Protein AF-Q78YZ6-2-F1 (afdb_monomer_lite)

Foldseek 3Di:
DVVVVVVVVVVVVVVVVVVVVVVVVVVVVVVVVVVVVVVVVVVVVVVVVVVVVVVVVVVVVVVVVLVPDPVNVPPPPPPPDD

Structure (mmCIF, N/CA/C/O backbone):
data_AF-Q78YZ6-2-F1
#
_entry.id   AF-Q78YZ6-2-F1
#
loop_
_atom_site.group_PDB
_atom_site.id
_atom_site.type_symbol
_atom_site.label_atom_id
_atom_site.label_alt_id
_atom_site.label_comp_id
_atom_site.label_asym_id
_atom_site.label_entity_id
_atom_site.label_seq_id
_atom_site.pdbx_PDB_ins_code
_atom_site.Cartn_x
_atom_site.Cartn_y
_atom_site.Cartn_z
_atom_site.occupancy
_atom_site.B_iso_or_equiv
_atom_site.auth_seq_id
_atom_site.auth_comp_id
_atom_site.auth_asym_id
_atom_site.auth_atom_id
_atom_site.pdbx_PDB_model_num
ATOM 1 N N . MET A 1 1 ? -38.525 -7.325 47.564 1.00 60.69 1 MET A N 1
ATOM 2 C CA . MET A 1 1 ? -37.684 -6.170 47.191 1.00 60.69 1 MET A CA 1
ATOM 3 C C . MET A 1 1 ? -36.377 -6.637 46.561 1.00 60.69 1 MET A C 1
ATOM 5 O O . MET A 1 1 ? -36.145 -6.242 45.439 1.00 60.69 1 MET A O 1
ATOM 9 N N . MET A 1 2 ? -35.640 -7.586 47.159 1.00 71.88 2 MET A N 1
ATOM 10 C CA . MET A 1 2 ? -34.388 -8.127 46.583 1.00 71.88 2 MET A CA 1
ATOM 11 C C . MET A 1 2 ? -34.490 -8.710 45.155 1.00 71.88 2 MET A C 1
ATOM 13 O O . MET A 1 2 ? -33.531 -8.601 44.407 1.00 71.88 2 MET A O 1
ATOM 17 N N . ASN A 1 3 ? -35.625 -9.297 44.748 1.00 75.00 3 ASN A N 1
ATOM 18 C CA . ASN A 1 3 ? -35.739 -9.876 43.397 1.00 75.00 3 ASN A CA 1
ATOM 19 C C . ASN A 1 3 ? -35.724 -8.818 42.282 1.00 75.00 3 ASN A C 1
ATOM 21 O O . ASN A 1 3 ? -35.106 -9.044 41.256 1.00 75.00 3 ASN A O 1
ATOM 25 N N . ALA A 1 4 ? -36.361 -7.661 42.497 1.00 78.56 4 ALA A N 1
ATOM 26 C CA . ALA A 1 4 ? -36.429 -6.617 41.473 1.00 78.56 4 ALA A CA 1
ATOM 27 C C . ALA A 1 4 ? -35.059 -5.965 41.228 1.00 78.56 4 ALA A C 1
ATOM 29 O O . ALA A 1 4 ? -34.741 -5.619 40.095 1.00 78.56 4 ALA A O 1
ATOM 30 N N . ASP A 1 5 ? -34.250 -5.833 42.284 1.00 80.12 5 ASP A N 1
ATOM 31 C CA . ASP A 1 5 ? -32.890 -5.303 42.178 1.00 80.12 5 ASP A CA 1
ATOM 32 C C . ASP A 1 5 ? -31.975 -6.279 41.419 1.00 80.12 5 ASP A C 1
ATOM 34 O O . ASP A 1 5 ? -31.185 -5.849 40.584 1.00 80.12 5 ASP A O 1
ATOM 38 N N . MET A 1 6 ? -32.116 -7.592 41.654 1.00 82.12 6 MET A N 1
ATOM 39 C CA . MET A 1 6 ? -31.371 -8.618 40.909 1.00 82.12 6 MET A CA 1
ATOM 40 C C . MET A 1 6 ? -31.746 -8.636 39.423 1.00 82.12 6 MET A C 1
ATOM 42 O O . MET A 1 6 ? -30.852 -8.605 38.583 1.00 82.12 6 MET A O 1
ATOM 46 N N . ASP A 1 7 ? -33.043 -8.602 39.095 1.00 84.44 7 ASP A N 1
ATOM 47 C CA . ASP A 1 7 ? -33.509 -8.582 37.701 1.00 84.44 7 ASP A CA 1
ATOM 48 C C . ASP A 1 7 ? -32.999 -7.336 36.944 1.00 84.44 7 ASP A C 1
ATOM 50 O O . ASP A 1 7 ? -32.665 -7.412 35.761 1.00 84.44 7 ASP A O 1
ATOM 54 N N . ALA A 1 8 ? -32.914 -6.183 37.621 1.00 85.44 8 ALA A N 1
ATOM 55 C CA . ALA A 1 8 ? -32.387 -4.950 37.036 1.00 85.44 8 ALA A CA 1
ATOM 56 C C . ALA A 1 8 ? -30.877 -5.030 36.756 1.00 85.44 8 ALA A C 1
ATOM 58 O O . ALA A 1 8 ? -30.435 -4.611 35.685 1.00 85.44 8 ALA A O 1
ATOM 59 N N . VAL A 1 9 ? -30.098 -5.594 37.686 1.00 87.31 9 VAL A N 1
ATOM 60 C CA . VAL A 1 9 ? -28.649 -5.800 37.517 1.00 87.31 9 VAL A CA 1
ATOM 61 C C . VAL A 1 9 ? -28.365 -6.806 36.401 1.00 87.31 9 VAL A C 1
ATOM 63 O O . VAL A 1 9 ? -27.475 -6.579 35.583 1.00 87.31 9 VAL A O 1
ATOM 66 N N . ASP A 1 10 ? -29.132 -7.894 36.315 1.00 89.62 10 ASP A N 1
ATOM 67 C CA . ASP A 1 10 ? -28.985 -8.880 35.241 1.00 89.62 10 ASP A CA 1
ATOM 68 C C . ASP A 1 10 ? -29.316 -8.277 33.865 1.00 89.62 10 ASP A C 1
ATOM 70 O O . ASP A 1 10 ? -28.605 -8.539 32.891 1.00 89.62 10 ASP A O 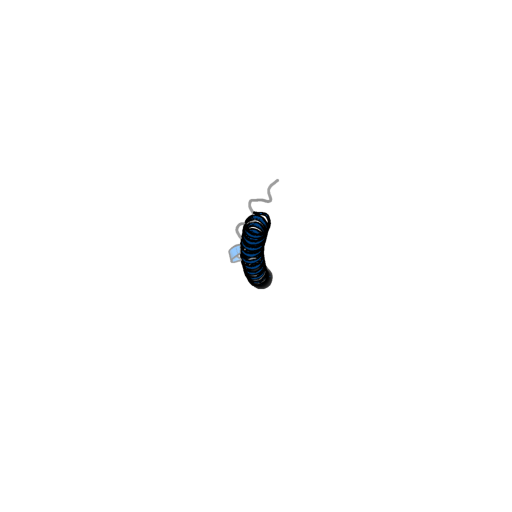1
ATOM 74 N N . ALA A 1 11 ? -30.334 -7.411 33.784 1.00 88.62 11 ALA A N 1
ATOM 75 C CA . ALA A 1 11 ? -30.667 -6.686 32.559 1.00 88.62 11 ALA A CA 1
ATOM 76 C C . ALA A 1 11 ? -29.567 -5.692 32.141 1.00 88.62 11 ALA A C 1
ATOM 78 O O . ALA A 1 11 ? -29.222 -5.627 30.961 1.00 88.62 11 ALA A O 1
ATOM 79 N N . GLU A 1 12 ? -28.988 -4.943 33.084 1.00 90.38 12 GLU A N 1
ATOM 80 C CA . GLU A 1 12 ? -27.870 -4.026 32.811 1.00 90.38 12 GLU A CA 1
ATOM 81 C C . GLU A 1 12 ? -26.626 -4.787 32.327 1.00 90.38 12 GLU A C 1
ATOM 83 O O . GLU A 1 12 ? -26.051 -4.442 31.292 1.00 90.38 12 GLU A O 1
ATOM 88 N N . ASN A 1 13 ? -26.279 -5.892 32.997 1.00 93.06 13 ASN A N 1
ATOM 89 C CA . ASN A 1 13 ? -25.182 -6.774 32.591 1.00 93.06 13 ASN A CA 1
ATOM 90 C C . ASN A 1 13 ? -25.403 -7.365 31.189 1.00 93.06 13 ASN A C 1
ATOM 92 O O . ASN A 1 13 ? -24.450 -7.516 30.421 1.00 93.06 13 ASN A O 1
ATOM 96 N N . GLN A 1 14 ? -26.647 -7.709 30.838 1.00 93.06 14 GLN A N 1
ATOM 97 C CA . GLN A 1 14 ? -26.977 -8.204 29.503 1.00 93.06 14 GLN A CA 1
ATOM 98 C C . GLN A 1 14 ? -26.768 -7.121 28.436 1.00 93.06 14 GLN A C 1
ATOM 100 O O . GLN A 1 14 ? -26.167 -7.404 27.399 1.00 93.06 14 GLN A O 1
ATOM 105 N N . VAL A 1 15 ? -27.207 -5.886 28.693 1.00 94.00 15 VAL A N 1
ATOM 106 C CA . VAL A 1 15 ? -27.003 -4.757 27.769 1.00 94.00 15 VAL A CA 1
ATOM 107 C C . VAL A 1 15 ? -25.512 -4.467 27.582 1.00 94.00 15 VAL A C 1
ATOM 109 O O . VAL A 1 15 ? -25.060 -4.311 26.446 1.00 94.00 15 VAL A O 1
ATOM 112 N N . GLU A 1 16 ? -24.725 -4.467 28.662 1.00 95.31 16 GLU A N 1
ATOM 113 C CA . GLU A 1 16 ? -23.270 -4.283 28.586 1.00 95.31 16 GLU A CA 1
ATOM 114 C C . GLU A 1 16 ? -22.603 -5.413 27.783 1.00 95.31 16 GLU A C 1
ATOM 116 O O . GL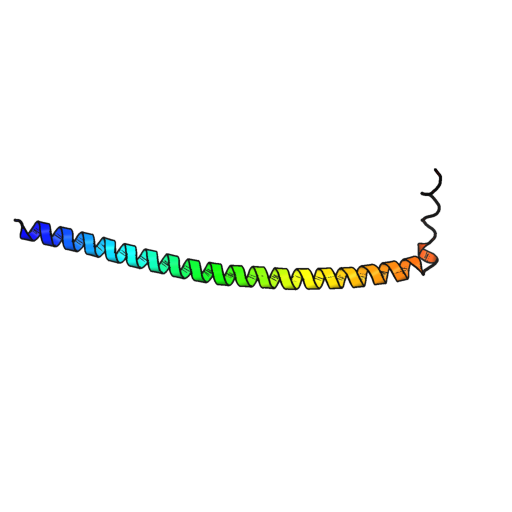U A 1 16 ? -21.714 -5.171 26.961 1.00 95.31 16 GLU A O 1
ATOM 121 N N . LEU A 1 17 ? -23.055 -6.659 27.963 1.00 95.06 17 LEU A N 1
ATOM 122 C CA . LEU A 1 17 ? -22.552 -7.805 27.207 1.00 95.06 17 LEU A CA 1
ATOM 123 C C . LEU A 1 17 ? -22.878 -7.696 25.709 1.00 95.06 17 LEU A C 1
ATOM 125 O O . LEU A 1 17 ? -22.024 -8.006 24.870 1.00 95.06 17 LEU A O 1
ATOM 129 N N . GLU A 1 18 ? -24.083 -7.251 25.361 1.00 96.25 18 GLU A N 1
ATOM 130 C CA . GLU A 1 18 ? -24.501 -7.013 23.977 1.00 96.25 18 GLU A CA 1
ATOM 131 C C . GLU A 1 18 ? -23.686 -5.882 23.335 1.00 96.25 18 GLU A C 1
ATOM 133 O O . GLU A 1 18 ? -23.176 -6.041 22.219 1.00 96.25 18 GLU A O 1
ATOM 138 N N . GLU A 1 19 ? -23.479 -4.774 24.050 1.00 97.00 19 GLU A N 1
ATOM 139 C CA . GLU A 1 19 ? -22.651 -3.659 23.587 1.00 97.00 19 GLU A CA 1
ATOM 140 C C . GLU A 1 19 ? -21.191 -4.085 23.398 1.00 97.00 19 GLU A C 1
ATOM 142 O O . GLU A 1 19 ? -20.598 -3.838 22.344 1.00 97.00 19 GLU A O 1
ATOM 147 N N . LYS A 1 20 ? -20.623 -4.807 24.366 1.00 97.50 20 LYS A N 1
ATOM 148 C CA . LYS A 1 20 ? -19.270 -5.362 24.269 1.00 97.50 20 LYS A CA 1
ATOM 149 C C . LYS A 1 20 ? -19.135 -6.299 23.073 1.00 97.50 20 LYS A C 1
ATOM 151 O O . LYS A 1 20 ? -18.154 -6.213 22.337 1.00 97.50 20 LYS A O 1
ATOM 156 N N . THR A 1 21 ? -20.119 -7.167 22.845 1.00 97.44 21 THR A N 1
ATOM 157 C CA . THR A 1 21 ? -20.135 -8.080 21.691 1.00 97.44 21 THR A CA 1
ATOM 158 C C . THR A 1 21 ? -20.180 -7.303 20.375 1.00 97.44 21 THR A C 1
ATOM 160 O O . THR A 1 21 ? -19.417 -7.597 19.452 1.00 97.44 21 THR A O 1
ATOM 163 N N . ARG A 1 22 ? -21.011 -6.257 20.295 1.00 98.25 22 ARG A N 1
ATOM 164 C CA . ARG A 1 22 ? -21.081 -5.362 19.132 1.00 98.25 22 ARG A CA 1
ATOM 165 C C . ARG A 1 22 ? -19.745 -4.664 18.869 1.00 98.25 22 ARG A C 1
ATOM 167 O O . ARG A 1 22 ? -19.308 -4.626 17.720 1.00 98.25 22 ARG A O 1
ATOM 174 N N . LEU A 1 23 ? -19.095 -4.133 19.904 1.00 98.44 23 LEU A N 1
ATOM 175 C CA . LEU A 1 23 ? -17.794 -3.469 19.784 1.00 98.44 23 LEU A CA 1
ATOM 176 C C . LEU A 1 23 ? -16.699 -4.440 19.332 1.00 98.44 23 LEU A C 1
ATOM 178 O O . LEU A 1 23 ? -15.903 -4.089 18.466 1.00 98.44 23 LEU A O 1
ATOM 182 N N . ILE A 1 24 ? -16.682 -5.670 19.857 1.00 98.31 24 ILE A N 1
ATOM 183 C CA . ILE A 1 24 ? -15.742 -6.710 19.414 1.00 98.31 24 ILE A CA 1
ATOM 184 C C . ILE A 1 24 ? -15.917 -6.987 17.917 1.00 98.31 24 ILE A C 1
ATOM 186 O O . ILE A 1 24 ? -14.927 -6.999 17.189 1.00 98.31 24 ILE A O 1
ATOM 190 N N . ASN A 1 25 ? -17.154 -7.138 17.436 1.00 98.38 25 ASN A N 1
ATOM 191 C CA . ASN A 1 25 ? -17.413 -7.367 16.011 1.00 98.38 25 ASN A CA 1
ATOM 192 C C . ASN A 1 25 ? -16.939 -6.196 15.138 1.00 98.38 25 ASN A C 1
ATOM 194 O O . ASN A 1 25 ? -16.295 -6.421 14.119 1.00 98.38 25 ASN A O 1
ATOM 198 N N . GLN A 1 26 ? -17.163 -4.950 15.570 1.00 98.50 26 GLN A N 1
ATOM 199 C CA . GLN A 1 26 ? -16.647 -3.774 14.860 1.00 98.50 26 GLN A CA 1
ATOM 200 C C . GLN A 1 26 ? -15.115 -3.746 14.813 1.00 98.50 26 GLN A C 1
ATOM 202 O O . GLN A 1 26 ? -14.531 -3.410 13.785 1.00 98.50 26 GLN A O 1
ATOM 207 N N . VAL A 1 27 ? -14.449 -4.113 15.911 1.00 98.38 27 VAL A N 1
ATOM 208 C CA . VAL A 1 27 ? -12.984 -4.208 15.947 1.00 98.38 27 VAL A CA 1
ATOM 209 C C . VAL A 1 27 ? -12.485 -5.288 14.986 1.00 98.38 27 VAL A C 1
ATOM 211 O O . VAL A 1 27 ? -11.523 -5.034 14.266 1.00 98.38 27 VAL A O 1
ATOM 214 N N . LEU A 1 28 ? -13.144 -6.448 14.920 1.00 98.50 28 LEU A N 1
ATOM 215 C CA . LEU A 1 28 ? -12.784 -7.524 13.990 1.00 98.50 28 LEU A CA 1
ATOM 216 C C . LEU A 1 28 ? -12.951 -7.101 12.520 1.00 98.50 28 LEU A C 1
ATOM 218 O O . LEU A 1 28 ? -12.069 -7.355 11.702 1.00 98.50 28 LEU A O 1
ATOM 222 N N . GLU A 1 29 ? -14.036 -6.401 12.184 1.00 98.56 29 GLU A N 1
ATOM 223 C CA . GLU A 1 29 ? -14.257 -5.856 10.836 1.00 98.56 29 GLU A CA 1
ATOM 224 C C . GLU A 1 29 ? -13.186 -4.824 10.446 1.00 98.56 29 GLU A C 1
ATOM 226 O O . GLU A 1 29 ? -12.662 -4.839 9.327 1.00 98.56 29 GLU A O 1
ATOM 231 N N . LEU A 1 30 ? -12.821 -3.938 11.378 1.00 98.62 30 LEU A N 1
ATOM 232 C CA . LEU A 1 30 ? -11.765 -2.948 11.167 1.00 98.62 30 LEU A CA 1
ATOM 233 C C . LEU A 1 30 ? -10.387 -3.597 11.029 1.00 98.62 30 LEU A C 1
ATOM 235 O O . LEU A 1 30 ? -9.602 -3.163 10.186 1.00 98.62 30 LEU A O 1
ATOM 239 N N . GLN A 1 31 ? -10.095 -4.634 11.818 1.00 98.62 31 GLN A N 1
ATOM 240 C CA . GLN A 1 31 ? -8.863 -5.413 11.693 1.00 98.62 31 GLN A CA 1
ATOM 241 C C . GLN A 1 31 ? -8.758 -6.046 10.305 1.00 98.62 31 GLN A C 1
ATOM 243 O O . GLN A 1 31 ? -7.751 -5.845 9.631 1.00 98.62 31 GLN A O 1
ATOM 248 N N . HIS A 1 32 ? -9.821 -6.699 9.834 1.00 98.25 32 HIS A N 1
ATOM 249 C CA . HIS A 1 32 ? -9.846 -7.283 8.494 1.00 98.25 32 HIS A CA 1
ATOM 250 C C . HIS A 1 32 ? -9.664 -6.224 7.393 1.00 98.25 32 HIS A C 1
ATOM 252 O O . HIS A 1 32 ? -8.862 -6.393 6.477 1.00 98.25 32 HIS A O 1
ATOM 258 N N . THR A 1 33 ? -10.336 -5.076 7.522 1.00 98.56 33 THR A N 1
ATOM 259 C CA . THR A 1 33 ? -10.189 -3.957 6.576 1.00 98.56 33 THR A CA 1
ATOM 260 C C . THR A 1 33 ? -8.756 -3.413 6.547 1.00 98.56 33 THR A C 1
ATOM 262 O O . THR A 1 33 ? -8.240 -3.058 5.485 1.00 98.56 33 THR A O 1
ATOM 265 N N . LEU A 1 34 ? -8.100 -3.327 7.708 1.00 98.75 34 LEU A N 1
ATOM 266 C CA . LEU A 1 34 ? -6.719 -2.864 7.814 1.00 98.75 34 LEU A CA 1
ATOM 267 C C . LEU A 1 34 ? -5.738 -3.856 7.180 1.00 98.75 34 LEU A C 1
ATOM 269 O O . LEU A 1 34 ? -4.812 -3.424 6.495 1.00 98.75 34 LEU A O 1
ATOM 273 N N . GLU A 1 35 ? -5.948 -5.158 7.373 1.00 98.69 35 GLU A N 1
ATOM 274 C CA . GLU A 1 35 ? -5.155 -6.215 6.735 1.00 98.69 35 GLU A CA 1
ATOM 275 C C . GLU A 1 35 ? -5.248 -6.133 5.206 1.00 98.69 35 GLU A C 1
ATOM 277 O O . GLU A 1 35 ? -4.218 -6.073 4.528 1.00 98.69 35 GLU A O 1
ATOM 282 N N . ASP A 1 36 ? -6.464 -6.015 4.665 1.00 98.62 36 ASP A N 1
ATOM 283 C CA . ASP A 1 36 ? -6.706 -5.850 3.229 1.00 98.62 36 ASP A CA 1
ATOM 284 C C . ASP A 1 36 ? -6.029 -4.592 2.670 1.00 98.62 36 ASP A C 1
ATOM 286 O O . ASP A 1 36 ? -5.398 -4.619 1.606 1.00 98.62 36 ASP A O 1
ATOM 290 N N . LEU A 1 37 ? -6.149 -3.466 3.381 1.00 98.75 37 LEU A N 1
ATOM 291 C CA . LEU A 1 37 ? -5.518 -2.217 2.971 1.00 98.75 37 LEU A CA 1
ATOM 292 C C . LEU A 1 37 ? -3.989 -2.322 3.025 1.00 98.75 37 LEU A C 1
ATOM 294 O O . LEU A 1 37 ? -3.323 -1.844 2.106 1.00 98.75 37 LEU A O 1
ATOM 298 N N . SER A 1 38 ? -3.434 -2.969 4.051 1.00 98.81 38 SER A N 1
ATOM 299 C CA . SER A 1 38 ? -1.992 -3.200 4.172 1.00 98.81 38 SER A CA 1
ATOM 300 C C . SER A 1 38 ? -1.471 -4.046 3.011 1.00 98.81 38 SER A C 1
ATOM 302 O O . SER A 1 38 ? -0.501 -3.655 2.362 1.00 98.81 38 SER A O 1
ATOM 304 N N . ALA A 1 39 ? -2.158 -5.142 2.675 1.00 98.56 39 ALA A N 1
ATOM 305 C CA . ALA A 1 39 ? -1.791 -5.998 1.548 1.00 98.56 39 ALA A CA 1
ATOM 306 C C . ALA A 1 39 ? -1.819 -5.235 0.211 1.00 98.56 39 ALA A C 1
ATOM 308 O O . ALA A 1 39 ? -0.910 -5.370 -0.611 1.00 98.56 39 ALA A O 1
ATOM 309 N N . ARG A 1 40 ? -2.823 -4.372 -0.000 1.00 98.75 40 ARG A N 1
ATOM 310 C CA . ARG A 1 40 ? -2.894 -3.507 -1.192 1.00 98.75 40 ARG A CA 1
ATOM 311 C C . ARG A 1 40 ? -1.757 -2.492 -1.243 1.00 98.75 40 ARG A C 1
ATOM 313 O O . ARG A 1 40 ? -1.195 -2.268 -2.312 1.00 98.75 40 ARG A O 1
ATOM 320 N N . VAL A 1 41 ? -1.412 -1.878 -0.112 1.00 98.88 41 VAL A N 1
ATOM 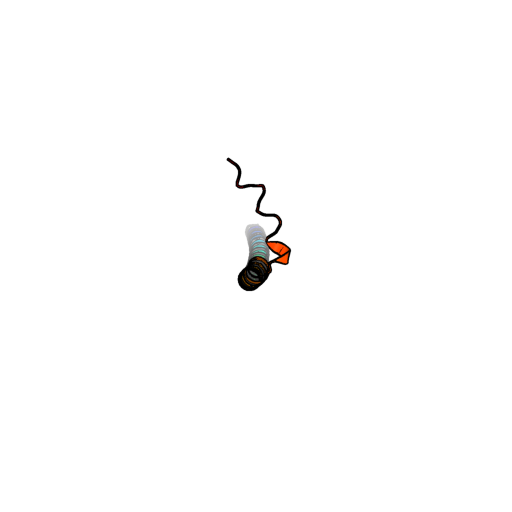321 C CA . VAL A 1 41 ? -0.280 -0.944 -0.025 1.00 98.88 41 VAL A CA 1
ATOM 322 C C . VAL A 1 41 ? 1.026 -1.646 -0.392 1.00 98.88 41 VAL A C 1
ATOM 324 O O . VAL A 1 41 ? 1.834 -1.073 -1.125 1.00 98.88 41 VAL A O 1
ATOM 327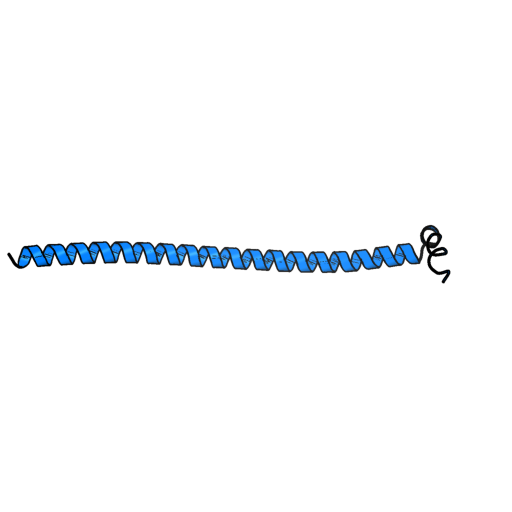 N N . ASP A 1 42 ? 1.233 -2.874 0.074 1.00 98.69 42 ASP A N 1
ATOM 328 C CA . ASP A 1 42 ? 2.446 -3.629 -0.233 1.00 98.69 42 ASP A CA 1
ATOM 329 C C . ASP A 1 42 ? 2.511 -4.047 -1.710 1.00 98.69 42 ASP A C 1
ATOM 331 O O . ASP A 1 42 ? 3.557 -3.867 -2.336 1.00 98.69 42 ASP A O 1
ATOM 335 N N . ALA A 1 43 ? 1.387 -4.446 -2.314 1.00 98.56 43 ALA A N 1
ATOM 336 C CA . ALA A 1 43 ? 1.309 -4.704 -3.756 1.00 98.56 43 ALA A CA 1
ATOM 337 C C . ALA A 1 43 ? 1.655 -3.457 -4.599 1.00 98.56 43 ALA A C 1
ATOM 339 O O . ALA A 1 43 ? 2.435 -3.536 -5.549 1.00 98.56 43 ALA A O 1
ATOM 340 N N . VAL A 1 44 ? 1.141 -2.279 -4.221 1.00 98.69 44 VAL A N 1
ATOM 341 C CA . VAL A 1 44 ? 1.454 -1.009 -4.904 1.00 98.69 44 VAL A CA 1
ATOM 342 C C . VAL A 1 44 ? 2.932 -0.638 -4.750 1.00 98.69 44 VAL A C 1
ATOM 344 O O . VAL A 1 44 ? 3.548 -0.130 -5.690 1.00 98.69 44 VAL A O 1
ATOM 347 N N . LYS A 1 45 ? 3.537 -0.887 -3.581 1.00 98.69 45 LYS A N 1
ATOM 348 C CA . LYS A 1 45 ? 4.977 -0.657 -3.376 1.00 98.69 45 LYS A CA 1
ATOM 349 C C . LYS A 1 45 ? 5.823 -1.566 -4.262 1.00 98.69 45 LYS A C 1
ATOM 351 O O . LYS A 1 45 ? 6.798 -1.085 -4.838 1.00 98.69 45 LYS A O 1
ATOM 356 N N . GLU A 1 46 ? 5.467 -2.843 -4.374 1.00 98.62 46 GLU A N 1
ATOM 357 C CA . GLU A 1 46 ? 6.172 -3.801 -5.229 1.00 98.62 46 GLU A CA 1
ATOM 358 C C . GLU A 1 46 ? 6.120 -3.374 -6.703 1.00 98.62 46 GLU A C 1
ATOM 360 O O . GLU A 1 46 ? 7.161 -3.277 -7.362 1.00 98.62 46 GLU A O 1
ATOM 365 N N . GLU A 1 47 ? 4.934 -3.015 -7.201 1.00 98.62 47 GLU A N 1
ATOM 366 C CA . GLU A 1 47 ? 4.763 -2.493 -8.559 1.00 98.62 47 GLU A CA 1
ATOM 367 C C . GLU A 1 47 ? 5.588 -1.214 -8.781 1.00 98.62 47 GLU A C 1
ATOM 369 O O . GLU A 1 47 ? 6.285 -1.078 -9.790 1.00 98.62 47 GLU A O 1
ATOM 374 N N . ASN A 1 48 ? 5.591 -0.294 -7.810 1.00 98.75 48 ASN A N 1
ATOM 375 C CA . ASN A 1 48 ? 6.376 0.936 -7.892 1.00 98.75 48 ASN A CA 1
ATOM 376 C C . ASN A 1 48 ? 7.888 0.668 -7.960 1.00 98.75 48 ASN A C 1
ATOM 378 O O . ASN A 1 48 ? 8.596 1.326 -8.725 1.00 98.75 48 ASN A O 1
ATOM 382 N N . LEU A 1 49 ? 8.394 -0.291 -7.179 1.00 98.69 49 LEU A N 1
ATOM 383 C CA . LEU A 1 49 ? 9.803 -0.692 -7.212 1.00 98.69 49 LEU A CA 1
ATOM 384 C C . LEU A 1 49 ? 10.182 -1.295 -8.565 1.00 98.69 49 LEU A C 1
ATOM 386 O O . LEU A 1 49 ? 11.233 -0.951 -9.112 1.00 98.69 49 LEU A O 1
ATOM 390 N N . LYS A 1 50 ? 9.310 -2.130 -9.136 1.00 98.69 50 LYS A N 1
ATOM 391 C CA . LYS A 1 50 ? 9.502 -2.694 -10.475 1.00 98.69 50 LYS A CA 1
ATOM 392 C C . LYS A 1 50 ? 9.580 -1.595 -11.537 1.00 98.69 50 LYS A C 1
ATOM 394 O O . LYS A 1 50 ? 10.542 -1.562 -12.301 1.00 98.69 50 LYS A O 1
ATOM 399 N N . LEU A 1 51 ? 8.634 -0.654 -11.529 1.00 98.69 51 LEU A N 1
ATOM 400 C CA . LEU A 1 51 ? 8.627 0.486 -12.454 1.00 98.69 51 LEU A CA 1
ATOM 401 C C . LEU A 1 51 ? 9.868 1.373 -12.291 1.00 98.69 51 LEU A C 1
ATOM 403 O O . LEU A 1 51 ? 10.437 1.830 -13.279 1.00 98.69 51 LEU A O 1
ATOM 407 N N . LYS A 1 52 ? 10.332 1.607 -11.057 1.00 98.56 52 LYS A N 1
ATOM 408 C CA . LYS A 1 52 ? 11.583 2.343 -10.808 1.00 98.56 52 LYS A CA 1
ATOM 409 C C . LYS A 1 52 ? 12.797 1.632 -11.397 1.00 98.56 52 LYS A C 1
ATOM 411 O O . LYS A 1 52 ? 13.643 2.297 -11.988 1.00 98.56 52 LYS A O 1
ATOM 416 N N . SER A 1 53 ? 12.876 0.310 -11.259 1.00 98.56 53 SER A N 1
ATOM 417 C CA . SER A 1 53 ? 13.963 -0.483 -11.838 1.00 98.56 53 SER A CA 1
ATOM 418 C C . SER A 1 53 ? 13.938 -0.447 -13.368 1.00 98.56 53 SER A C 1
ATOM 420 O O . SER A 1 53 ? 14.971 -0.200 -13.986 1.00 98.56 53 SER A O 1
ATOM 422 N N . GLU A 1 54 ? 12.764 -0.602 -13.981 1.00 98.50 54 GLU A N 1
ATOM 423 C CA . GLU A 1 54 ? 12.600 -0.495 -15.435 1.00 98.50 54 GLU A CA 1
ATOM 424 C C . GLU A 1 54 ? 13.001 0.896 -15.942 1.00 98.50 54 GLU A C 1
ATOM 426 O O . GLU A 1 54 ? 13.811 1.019 -16.861 1.00 98.50 54 GLU A O 1
ATOM 431 N N . ASN A 1 55 ? 12.534 1.951 -15.273 1.00 98.56 55 ASN A N 1
ATOM 432 C CA . ASN A 1 55 ? 12.903 3.325 -15.603 1.00 98.56 55 ASN A CA 1
ATOM 433 C C . ASN A 1 55 ? 14.402 3.594 -15.434 1.00 98.56 55 ASN A C 1
ATOM 435 O O . ASN A 1 55 ? 14.968 4.358 -16.211 1.00 98.56 55 ASN A O 1
ATOM 439 N N . GLN A 1 56 ? 15.066 2.966 -14.462 1.00 98.44 56 GLN A N 1
ATOM 440 C CA . GLN A 1 56 ? 16.517 3.065 -14.310 1.00 98.44 56 GLN A CA 1
ATOM 441 C C . GLN A 1 56 ? 17.248 2.434 -15.505 1.00 98.44 56 GLN A C 1
ATOM 443 O O . GLN A 1 56 ? 18.189 3.029 -16.030 1.00 98.44 56 GLN A O 1
ATOM 448 N N . VAL A 1 57 ? 16.802 1.261 -15.965 1.00 98.00 57 VAL A N 1
ATOM 449 C CA . VAL A 1 57 ? 17.377 0.589 -17.143 1.00 98.00 57 VAL A CA 1
ATOM 450 C C . VAL A 1 57 ? 17.165 1.427 -18.405 1.00 98.00 57 VAL A C 1
ATOM 452 O O . VAL A 1 57 ? 18.110 1.640 -19.169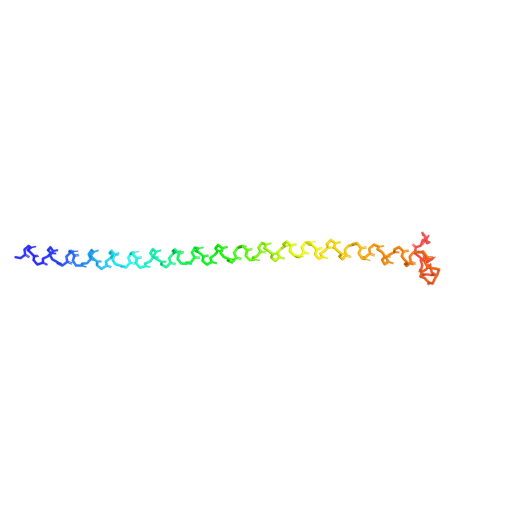 1.00 98.00 57 VAL A O 1
ATOM 455 N N . LEU A 1 58 ? 15.954 1.952 -18.608 1.00 98.25 58 LEU A N 1
ATOM 456 C CA . LEU A 1 58 ? 15.642 2.840 -19.730 1.00 98.25 58 LEU A CA 1
ATOM 457 C C . LEU A 1 58 ? 16.456 4.139 -19.671 1.00 98.25 58 LEU A C 1
ATOM 459 O O . LEU A 1 58 ? 16.988 4.574 -20.691 1.00 98.25 58 LEU A O 1
ATOM 463 N N . GLY A 1 59 ? 16.611 4.722 -18.480 1.00 97.38 59 GLY A N 1
ATOM 464 C CA . GLY A 1 59 ? 17.445 5.900 -18.250 1.00 97.38 59 GLY A CA 1
ATOM 465 C C . GLY A 1 59 ? 18.899 5.665 -18.660 1.00 97.38 59 GLY A C 1
ATOM 466 O O . GLY A 1 59 ? 19.447 6.458 -19.425 1.00 97.38 59 GLY A O 1
ATOM 467 N N . GLN A 1 60 ? 19.492 4.537 -18.252 1.00 97.44 60 GLN A N 1
ATOM 468 C CA . GLN A 1 60 ? 20.853 4.168 -18.655 1.00 97.44 60 GLN A CA 1
ATOM 469 C C . GLN A 1 60 ? 20.971 3.961 -20.169 1.00 97.44 60 GLN A C 1
ATOM 471 O O . GLN A 1 60 ? 21.966 4.351 -20.779 1.00 97.44 60 GLN A O 1
ATOM 476 N N . TYR A 1 61 ? 19.964 3.348 -20.797 1.00 96.12 61 TYR A N 1
ATOM 477 C CA . TYR A 1 61 ? 19.947 3.155 -22.245 1.00 96.12 61 TYR A CA 1
ATOM 478 C C . TYR A 1 61 ? 19.936 4.495 -22.995 1.00 96.12 61 TYR A C 1
ATOM 480 O O . TYR A 1 61 ? 20.712 4.682 -23.934 1.00 96.12 61 TYR A O 1
ATOM 488 N N . ILE A 1 62 ? 19.119 5.449 -22.545 1.00 94.06 62 ILE A N 1
ATOM 489 C CA . ILE A 1 62 ? 19.075 6.807 -23.103 1.00 94.06 62 ILE A CA 1
ATOM 490 C C . ILE A 1 62 ? 20.419 7.516 -22.902 1.00 94.06 62 ILE A C 1
ATOM 492 O O . ILE A 1 62 ? 20.954 8.074 -23.857 1.00 94.06 62 ILE A O 1
ATOM 496 N N . GLU A 1 63 ? 21.002 7.451 -21.704 1.00 93.75 63 GLU A N 1
ATOM 497 C CA . GLU A 1 63 ? 22.311 8.048 -21.410 1.00 93.75 63 GLU A CA 1
ATOM 498 C C . GLU A 1 63 ? 23.418 7.480 -22.317 1.00 93.75 63 GLU A C 1
ATOM 500 O O . GLU A 1 63 ? 24.239 8.225 -22.863 1.00 93.75 63 GLU A O 1
ATOM 505 N N . ASN A 1 64 ? 23.406 6.168 -22.560 1.00 92.19 64 ASN A N 1
ATOM 506 C CA . ASN A 1 64 ? 24.350 5.509 -23.462 1.00 92.19 64 ASN A CA 1
ATOM 507 C C . ASN A 1 64 ? 24.185 5.987 -24.914 1.00 92.19 64 ASN A C 1
ATOM 509 O O . ASN A 1 64 ? 25.175 6.235 -25.603 1.00 92.19 64 ASN A O 1
ATOM 513 N N . LEU A 1 65 ? 22.947 6.158 -25.388 1.00 91.81 65 LEU A N 1
ATOM 514 C CA . LEU A 1 65 ? 22.684 6.691 -26.728 1.00 91.81 65 LEU A CA 1
ATOM 515 C C . LEU A 1 65 ? 23.107 8.159 -26.856 1.00 91.81 65 LEU A C 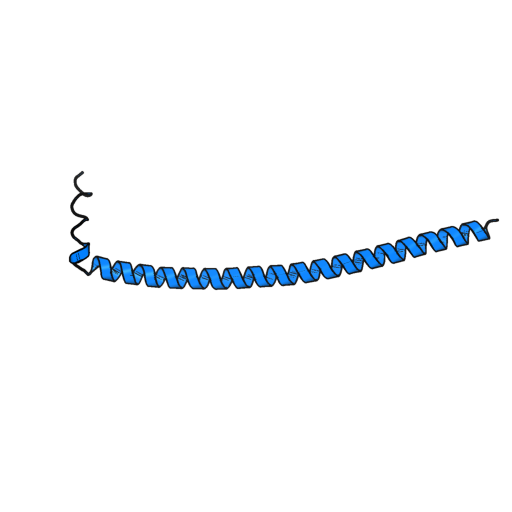1
ATOM 517 O O . LEU A 1 65 ? 23.675 8.552 -27.876 1.00 91.81 65 LEU A O 1
ATOM 521 N N . MET A 1 66 ? 22.851 8.966 -25.825 1.00 91.06 66 MET A N 1
ATOM 522 C CA . MET A 1 66 ? 23.243 10.373 -25.801 1.00 91.06 66 MET A CA 1
ATOM 523 C C . MET A 1 66 ? 24.766 10.528 -25.781 1.00 91.06 66 MET A C 1
ATOM 525 O O . MET A 1 66 ? 25.299 11.303 -26.567 1.00 91.06 66 MET A O 1
ATOM 529 N N . SER A 1 67 ? 25.479 9.755 -24.958 1.00 88.31 67 SER A N 1
ATOM 530 C CA . SER A 1 67 ? 26.948 9.799 -24.879 1.00 88.31 67 SER A CA 1
ATOM 531 C C . SER A 1 67 ? 27.644 9.289 -26.148 1.00 88.31 67 SER A C 1
ATOM 533 O O . SER A 1 67 ? 28.679 9.835 -26.546 1.00 88.31 67 SER A O 1
ATOM 535 N N . ALA A 1 68 ? 27.072 8.289 -26.826 1.00 89.00 68 ALA A N 1
ATOM 536 C CA . ALA A 1 68 ? 27.579 7.787 -28.104 1.00 89.00 68 ALA A CA 1
ATOM 537 C C . ALA A 1 68 ? 27.307 8.738 -29.285 1.00 89.00 68 ALA A C 1
ATOM 539 O O . ALA A 1 68 ? 28.005 8.686 -30.299 1.00 89.00 68 ALA A O 1
ATOM 540 N N . SER A 1 69 ? 26.299 9.606 -29.176 1.00 85.50 69 SER A N 1
ATOM 541 C CA . SER A 1 69 ? 25.916 10.531 -30.240 1.00 85.50 69 SER A CA 1
ATOM 542 C C . SER A 1 69 ? 26.698 11.844 -30.154 1.00 85.50 69 SER A C 1
ATOM 544 O O . SER A 1 69 ? 26.596 12.604 -29.191 1.00 85.50 69 SER A O 1
ATOM 546 N N . SER A 1 70 ? 27.439 12.168 -31.217 1.00 82.38 70 SER A N 1
ATOM 547 C CA . SER A 1 70 ? 28.206 13.419 -31.327 1.00 82.38 70 SER A CA 1
ATOM 548 C C . SER A 1 70 ? 27.337 14.678 -31.259 1.00 82.38 70 SER A C 1
ATOM 550 O O . SER A 1 70 ? 27.827 15.736 -30.867 1.00 82.38 70 SER A O 1
ATOM 552 N N . VAL A 1 71 ? 26.041 14.567 -31.578 1.00 81.25 71 VAL A N 1
ATOM 553 C CA . VAL A 1 71 ? 25.070 15.667 -31.468 1.00 81.25 71 VAL A CA 1
ATOM 554 C C . VAL A 1 71 ? 24.999 16.190 -30.031 1.00 81.25 71 VAL A C 1
ATOM 556 O O . VAL A 1 71 ? 24.956 17.402 -29.826 1.00 81.25 71 VAL A O 1
ATOM 559 N N . PHE A 1 72 ? 25.057 15.300 -29.036 1.00 73.62 72 PHE A N 1
ATOM 560 C CA . PHE A 1 72 ? 24.937 15.664 -27.620 1.00 73.62 72 PHE A CA 1
ATOM 561 C C . PHE A 1 72 ? 26.285 15.904 -26.925 1.00 73.62 72 PHE A C 1
ATOM 563 O O . PHE A 1 72 ? 26.315 16.496 -25.853 1.00 73.62 72 PHE A O 1
ATOM 570 N N . GLN A 1 73 ? 27.412 15.536 -27.540 1.00 67.62 73 GLN A N 1
ATOM 571 C CA . GLN A 1 73 ? 28.749 15.775 -26.972 1.00 67.62 73 GLN A CA 1
ATOM 572 C C . GLN A 1 73 ? 29.148 17.264 -26.952 1.00 67.62 73 GLN A C 1
ATOM 574 O O . GLN A 1 73 ? 30.059 17.663 -26.224 1.00 67.62 73 GLN A O 1
ATOM 579 N N . THR A 1 74 ? 28.504 18.111 -27.765 1.00 62.97 74 THR A N 1
ATOM 580 C CA . THR A 1 74 ? 29.003 19.473 -28.031 1.00 62.97 74 THR A CA 1
ATOM 581 C C . THR A 1 74 ? 28.786 20.489 -26.903 1.00 62.97 74 THR A C 1
ATOM 583 O O . THR A 1 74 ? 29.385 21.565 -26.956 1.00 62.97 74 THR A O 1
ATOM 586 N N . THR A 1 75 ? 28.038 20.174 -25.841 1.00 61.62 75 THR A N 1
ATOM 587 C CA . THR A 1 75 ? 27.797 21.124 -24.734 1.00 61.62 75 THR A CA 1
ATOM 588 C C . THR A 1 75 ? 28.689 20.948 -23.499 1.00 61.62 75 THR A C 1
ATOM 590 O O . THR A 1 75 ? 28.723 21.851 -22.665 1.00 61.62 75 THR A O 1
ATOM 593 N N . ASP A 1 76 ? 29.505 19.892 -23.399 1.00 57.84 76 ASP A N 1
ATOM 594 C CA . ASP A 1 76 ? 30.324 19.644 -22.192 1.00 57.84 76 ASP A CA 1
ATOM 595 C C . ASP A 1 76 ? 31.695 20.344 -22.174 1.00 57.84 76 ASP A C 1
ATOM 597 O O . ASP A 1 76 ? 32.408 20.331 -21.165 1.00 57.84 76 ASP A O 1
ATOM 601 N N . THR A 1 77 ? 32.090 21.034 -23.248 1.00 55.97 77 THR A N 1
ATOM 602 C CA . THR A 1 77 ? 33.425 21.663 -23.314 1.00 55.97 77 THR A CA 1
ATOM 603 C C . THR A 1 77 ? 33.568 22.971 -22.523 1.00 55.97 77 THR A C 1
ATOM 605 O O . THR A 1 77 ? 34.672 23.517 -22.472 1.00 55.97 77 THR A O 1
ATOM 608 N N . LYS A 1 78 ? 32.521 23.478 -21.850 1.00 54.72 78 LYS A N 1
ATOM 609 C CA . LYS A 1 78 ? 32.623 24.728 -21.064 1.00 54.72 78 LYS A CA 1
ATOM 610 C C . LYS A 1 78 ? 32.733 24.582 -19.544 1.00 54.72 78 LYS A C 1
ATOM 612 O O . LYS A 1 78 ? 33.175 25.540 -18.920 1.00 54.72 78 LYS A O 1
ATOM 617 N N . SER A 1 79 ? 32.475 23.416 -18.950 1.00 54.38 79 SER A N 1
ATOM 618 C CA . SER A 1 79 ? 32.529 23.269 -17.477 1.00 54.38 79 SER A CA 1
ATOM 619 C C . SER A 1 79 ? 33.834 22.670 -16.927 1.00 54.38 79 SER A C 1
ATOM 621 O O . SER A 1 79 ? 33.958 22.487 -15.721 1.00 54.38 79 SER A O 1
ATOM 623 N N . LYS A 1 80 ? 34.842 22.394 -17.772 1.00 52.34 80 LYS A N 1
ATOM 624 C CA . LYS A 1 80 ? 36.169 21.890 -17.341 1.00 52.34 80 LYS A CA 1
ATOM 625 C C . LYS A 1 80 ? 37.327 22.898 -17.435 1.00 52.34 80 LYS A C 1
ATOM 627 O O . LYS A 1 80 ? 38.487 22.499 -17.338 1.00 52.34 80 LYS A O 1
ATOM 632 N N . ARG A 1 81 ? 37.060 24.201 -17.577 1.00 49.53 81 ARG A N 1
ATOM 633 C CA . ARG A 1 81 ? 38.088 25.224 -17.312 1.00 49.53 81 ARG A CA 1
ATOM 634 C C . ARG A 1 81 ? 37.997 25.669 -15.853 1.00 49.53 81 ARG A C 1
ATOM 636 O O . ARG A 1 81 ? 37.129 26.448 -15.487 1.00 49.53 81 ARG A O 1
ATOM 643 N N . LYS A 1 82 ? 38.876 25.032 -15.079 1.00 47.94 82 LYS A N 1
ATOM 644 C CA . LYS A 1 82 ? 39.381 25.387 -13.752 1.00 47.94 82 LYS A CA 1
ATOM 645 C C . LYS A 1 82 ? 39.600 26.889 -13.570 1.00 47.94 82 LYS A C 1
ATOM 647 O O . LYS A 1 82 ? 40.027 27.523 -14.562 1.00 47.94 82 LYS A O 1
#

Sequence (82 aa):
MMNADMDAVDAENQVELEEKTRLINQVLELQHTLEDLSARVDAVKEENLKLKSENQVLGQYIENLMSASSVFQTTDTKSKRK

Radius of gyration: 33.61 Å; chains: 1; bounding box: 77×35×79 Å

Secondary structure (DSSP, 8-state):
-HHHHHHHHHHHHHHHHHHHHHHHHHHHHHHHHHHHHHHHHHHHHHHHHHHHHHHHHHHHHHHHHHHH-HHHHTTGGGTT--

pLDDT: mean 89.0, std 14.34, range [47.94, 98.88]